Protein AF-A0A517XU32-F1 (afdb_monomer_lite)

Secondary structure (DSSP, 8-state):
--PPP-----------PPPPPPPPP--SPPTTSPPPP-EEE-TTS-EEEHHHHHHHS-------PPP--

Organism: NCBI:txid2528023

Structure (mmCIF, N/CA/C/O backbone):
data_AF-A0A517XU32-F1
#
_entry.id   AF-A0A517XU32-F1
#
loop_
_atom_site.group_PDB
_atom_site.id
_atom_site.type_symbol
_atom_site.label_atom_id
_atom_site.label_alt_id
_atom_site.label_comp_id
_atom_site.label_asym_id
_atom_site.label_entity_id
_atom_site.label_seq_id
_atom_site.pdbx_PDB_ins_code
_atom_site.Cartn_x
_atom_site.Cartn_y
_atom_site.Cartn_z
_atom_site.occupancy
_atom_site.B_iso_or_equiv
_atom_site.auth_seq_id
_atom_site.auth_comp_id
_atom_site.auth_asym_id
_atom_site.auth_atom_id
_atom_site.pdbx_PDB_model_num
ATOM 1 N N . MET A 1 1 ? 58.077 51.636 -46.780 1.00 48.56 1 MET A N 1
ATOM 2 C CA . MET A 1 1 ? 57.196 52.352 -45.830 1.00 48.56 1 MET A CA 1
ATOM 3 C C . MET A 1 1 ? 55.773 51.851 -46.030 1.00 48.56 1 MET A C 1
ATOM 5 O O . MET A 1 1 ? 55.461 51.464 -47.146 1.00 48.56 1 MET A O 1
ATOM 9 N N . THR A 1 2 ? 54.984 51.824 -44.948 1.00 42.44 2 THR A N 1
ATOM 10 C CA . THR A 1 2 ? 53.597 51.311 -44.825 1.00 42.44 2 THR A CA 1
ATOM 11 C C . THR A 1 2 ? 53.492 49.808 -44.515 1.00 42.44 2 THR A C 1
ATOM 13 O O . THR A 1 2 ? 53.292 48.973 -45.390 1.00 42.44 2 THR A O 1
ATOM 16 N N . ARG A 1 3 ? 53.663 49.461 -43.228 1.00 48.16 3 ARG A N 1
ATOM 17 C CA . ARG A 1 3 ? 53.402 48.121 -42.673 1.00 48.16 3 ARG A CA 1
ATOM 18 C C . ARG A 1 3 ? 51.901 47.976 -42.423 1.00 48.16 3 ARG A C 1
ATOM 20 O O . ARG A 1 3 ? 51.332 48.737 -41.647 1.00 48.16 3 ARG A O 1
ATOM 27 N N . VAL A 1 4 ? 51.290 47.018 -43.111 1.00 46.22 4 VAL A N 1
ATOM 28 C CA . VAL A 1 4 ? 49.879 46.649 -42.980 1.00 46.22 4 VAL A CA 1
ATOM 29 C C . VAL A 1 4 ? 49.640 46.038 -41.597 1.00 46.22 4 VAL A C 1
ATOM 31 O O . VAL A 1 4 ? 50.385 45.169 -41.147 1.00 46.22 4 VAL A O 1
ATOM 34 N N . LEU A 1 5 ? 48.610 46.546 -40.926 1.00 50.75 5 LEU A N 1
ATOM 35 C CA . LEU A 1 5 ? 48.075 46.077 -39.653 1.00 50.75 5 LEU A CA 1
ATOM 36 C C . LEU A 1 5 ? 47.467 44.675 -39.848 1.00 50.75 5 LEU A C 1
ATOM 38 O O . LEU A 1 5 ? 46.619 44.507 -40.721 1.00 50.75 5 LEU A O 1
ATOM 42 N N . ALA A 1 6 ? 47.841 43.692 -39.029 1.00 47.91 6 ALA A N 1
ATOM 43 C CA . ALA A 1 6 ? 47.128 42.417 -38.959 1.00 47.91 6 ALA A CA 1
ATOM 44 C C . ALA A 1 6 ? 46.901 42.010 -37.498 1.00 47.91 6 ALA A C 1
ATOM 46 O O . ALA A 1 6 ? 47.782 41.532 -36.789 1.00 47.91 6 ALA A O 1
ATOM 47 N N . LEU A 1 7 ? 45.668 42.297 -37.096 1.00 49.62 7 LEU A N 1
ATOM 48 C CA . LEU A 1 7 ? 44.870 41.785 -35.992 1.00 49.62 7 LEU A CA 1
ATOM 49 C C . LEU A 1 7 ? 45.150 40.298 -35.676 1.00 49.62 7 LEU A C 1
ATOM 51 O O . LEU A 1 7 ? 45.029 39.453 -36.557 1.00 49.62 7 LEU A O 1
ATOM 55 N N . ALA A 1 8 ? 45.436 39.964 -34.415 1.00 51.91 8 ALA A N 1
ATOM 56 C CA . ALA A 1 8 ? 45.443 38.581 -33.932 1.00 51.91 8 ALA A CA 1
ATOM 57 C C . ALA A 1 8 ? 44.501 38.458 -32.725 1.00 51.91 8 ALA A C 1
ATOM 59 O O . ALA A 1 8 ? 44.906 38.585 -31.572 1.00 51.91 8 ALA A O 1
ATOM 60 N N . VAL A 1 9 ? 43.214 38.256 -33.011 1.00 51.28 9 VAL A 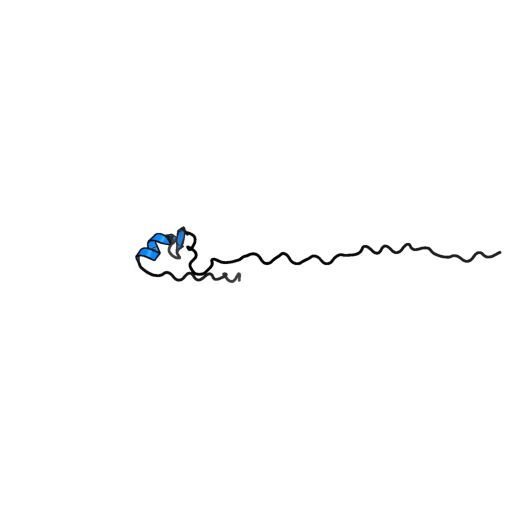N 1
ATOM 61 C CA . VAL A 1 9 ? 42.222 37.807 -32.026 1.00 51.28 9 VAL A CA 1
ATOM 62 C C . VAL A 1 9 ? 42.424 36.302 -31.859 1.00 51.28 9 VAL A C 1
ATOM 64 O O . VAL A 1 9 ? 42.119 35.530 -32.765 1.00 51.28 9 VAL A O 1
ATOM 67 N N . VAL A 1 10 ? 42.984 35.880 -30.723 1.00 53.97 10 VAL A N 1
ATOM 68 C CA . VAL A 1 10 ? 43.082 34.456 -30.378 1.00 53.97 10 VAL A CA 1
ATOM 69 C C . VAL A 1 10 ? 41.697 33.982 -29.947 1.00 53.97 10 VAL A C 1
ATOM 71 O O . VAL A 1 10 ? 41.177 34.364 -28.901 1.00 53.97 10 VAL A O 1
ATOM 74 N N . LEU A 1 11 ? 41.092 33.187 -30.822 1.00 49.62 11 LEU A N 1
ATOM 75 C CA . LEU A 1 11 ? 39.779 32.578 -30.695 1.00 49.62 11 LEU A CA 1
ATOM 76 C C . LEU A 1 11 ? 39.800 31.518 -29.581 1.00 49.62 11 LEU A C 1
ATOM 78 O O . LEU A 1 11 ? 40.388 30.449 -29.737 1.00 49.62 11 LEU A O 1
ATOM 82 N N . GLY A 1 12 ? 39.161 31.816 -28.451 1.00 56.72 12 GLY A N 1
ATOM 83 C CA . GLY A 1 12 ? 38.871 30.830 -27.416 1.00 56.72 12 GLY A CA 1
ATOM 84 C C . GLY A 1 12 ? 37.743 29.909 -27.871 1.00 56.72 12 GLY A C 1
ATOM 85 O O . GLY A 1 12 ? 36.605 30.351 -28.005 1.00 56.72 12 GLY A O 1
ATOM 86 N N . VAL A 1 13 ? 38.044 28.630 -28.085 1.00 57.53 13 VAL A N 1
ATOM 87 C CA . VAL A 1 13 ? 37.025 27.585 -28.240 1.00 57.53 13 VAL A CA 1
ATOM 88 C C . VAL A 1 13 ? 37.135 26.667 -27.030 1.00 57.53 13 VAL A C 1
ATOM 90 O O . VAL A 1 13 ? 37.926 25.728 -27.008 1.00 57.53 13 VAL A O 1
ATOM 93 N N . ALA A 1 14 ? 36.364 26.973 -25.987 1.00 60.41 14 ALA A N 1
ATOM 94 C CA . ALA A 1 14 ? 36.110 26.019 -24.919 1.00 60.41 14 ALA A CA 1
ATOM 95 C C . ALA A 1 14 ? 35.157 24.949 -25.469 1.00 60.41 14 ALA A C 1
ATOM 97 O O . ALA A 1 14 ? 34.010 25.239 -25.805 1.00 60.41 14 ALA A O 1
ATOM 98 N N . LEU A 1 15 ? 35.654 23.720 -25.605 1.00 55.94 15 LEU A N 1
ATOM 99 C CA . LEU A 1 15 ? 34.856 22.550 -25.959 1.00 55.94 15 LEU A CA 1
ATOM 100 C C . LEU A 1 15 ? 33.847 22.282 -24.833 1.00 55.94 15 LEU A C 1
ATOM 102 O O . LEU A 1 15 ? 34.209 21.773 -23.775 1.00 55.94 15 LEU A O 1
ATOM 106 N N . ALA A 1 16 ? 32.582 22.637 -25.053 1.00 63.44 16 ALA A N 1
ATOM 107 C CA . ALA A 1 16 ? 31.490 22.201 -24.195 1.00 63.44 16 ALA A CA 1
ATOM 108 C C . ALA A 1 16 ? 31.219 20.713 -24.470 1.00 63.44 16 ALA A C 1
ATOM 110 O O . ALA A 1 16 ? 30.719 20.354 -25.536 1.00 63.44 16 ALA A O 1
ATOM 111 N N . ALA A 1 17 ? 31.580 19.842 -23.527 1.00 66.19 17 ALA A N 1
ATOM 112 C CA . ALA A 1 17 ? 31.159 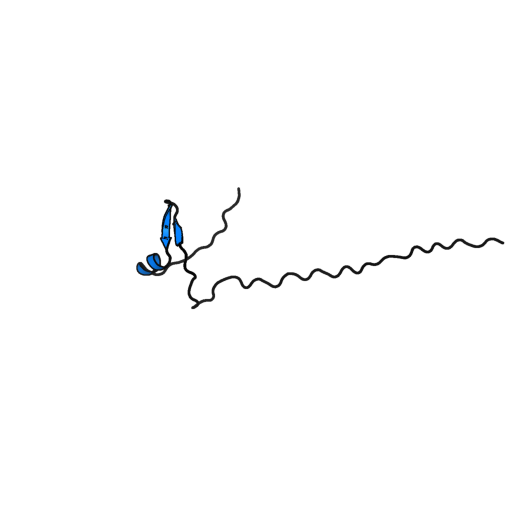18.446 -23.556 1.00 66.19 17 ALA A CA 1
ATOM 113 C C . ALA A 1 17 ? 29.653 18.364 -23.236 1.00 66.19 17 ALA A C 1
ATOM 115 O O . ALA A 1 17 ? 29.196 19.070 -22.331 1.00 66.19 17 ALA A O 1
ATOM 116 N N . PRO A 1 18 ? 28.867 17.527 -23.939 1.00 65.31 18 PRO A N 1
ATOM 117 C CA . PRO A 1 18 ? 27.477 17.308 -23.570 1.00 65.31 18 PRO A CA 1
ATOM 118 C C . PRO A 1 18 ? 27.425 16.647 -22.189 1.00 65.31 18 PRO A C 1
ATOM 120 O O . PRO A 1 18 ? 28.115 15.658 -21.936 1.00 65.31 18 PRO A O 1
ATOM 123 N N . ALA A 1 19 ? 26.615 17.204 -21.289 1.00 68.69 19 ALA A N 1
ATOM 124 C CA . ALA A 1 19 ? 26.295 16.552 -20.029 1.00 68.69 19 ALA A CA 1
ATOM 125 C C . ALA A 1 19 ? 25.578 15.231 -20.341 1.00 68.69 19 ALA A C 1
ATOM 127 O O . ALA A 1 19 ? 24.577 15.223 -21.054 1.00 68.69 19 ALA A O 1
ATOM 128 N N . ALA A 1 20 ? 26.121 14.116 -19.853 1.00 71.25 20 ALA A N 1
ATOM 129 C CA . ALA A 1 20 ? 25.452 12.828 -19.948 1.00 71.25 20 ALA A CA 1
ATOM 130 C C . ALA A 1 20 ? 24.219 12.834 -19.037 1.00 71.25 20 ALA A C 1
ATOM 132 O O . ALA A 1 20 ? 24.306 13.275 -17.888 1.00 71.25 20 ALA A O 1
ATOM 133 N N . ASP A 1 21 ? 23.092 12.329 -19.539 1.00 73.94 21 ASP A N 1
ATOM 134 C CA . ASP A 1 21 ? 21.906 12.134 -18.711 1.00 73.94 21 ASP A CA 1
ATOM 135 C C . ASP A 1 21 ? 22.224 11.164 -17.560 1.00 73.94 21 ASP A C 1
ATOM 137 O O . ASP A 1 21 ? 22.926 10.163 -17.767 1.00 73.94 21 ASP A O 1
ATOM 141 N N . PRO A 1 22 ? 21.730 11.433 -16.337 1.00 70.19 22 PRO A N 1
ATOM 142 C CA . PRO A 1 22 ? 21.905 10.515 -15.226 1.00 70.19 22 PRO A CA 1
ATOM 143 C C . PRO A 1 22 ? 21.296 9.156 -15.580 1.00 70.19 22 PRO A C 1
ATOM 145 O O . PRO A 1 22 ? 20.214 9.068 -16.165 1.00 70.19 22 PRO A O 1
ATOM 148 N N . ALA A 1 23 ? 22.006 8.086 -15.219 1.00 71.50 23 ALA A N 1
ATOM 149 C CA . ALA A 1 23 ? 21.522 6.731 -15.430 1.00 71.50 23 ALA A CA 1
ATOM 150 C C . ALA A 1 23 ? 20.134 6.563 -14.784 1.00 71.50 23 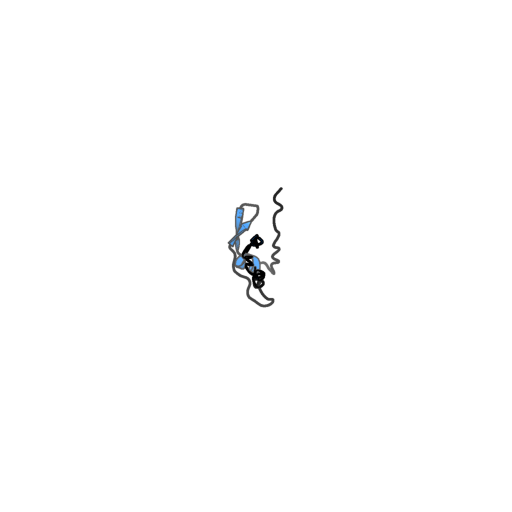ALA A C 1
ATOM 152 O O . ALA A 1 23 ? 19.919 7.067 -13.678 1.00 71.50 23 ALA A O 1
ATOM 153 N N . PRO A 1 24 ? 19.196 5.855 -15.439 1.00 68.12 24 PRO A N 1
ATOM 154 C CA . PRO A 1 24 ? 17.857 5.679 -14.904 1.00 68.12 24 PRO A CA 1
ATOM 155 C C . PRO A 1 24 ? 17.919 5.010 -13.528 1.00 68.12 24 PRO A C 1
ATOM 157 O O . PRO A 1 24 ? 18.448 3.905 -13.371 1.00 68.12 24 PRO A O 1
ATOM 160 N N . GLU A 1 25 ? 17.367 5.699 -12.531 1.00 72.62 25 GLU A N 1
ATOM 161 C CA . GLU A 1 25 ? 17.150 5.175 -11.186 1.00 72.62 25 GLU A CA 1
ATOM 162 C C . GLU A 1 25 ? 16.380 3.847 -11.289 1.00 72.62 25 GLU A C 1
ATOM 164 O O . GLU A 1 25 ? 15.348 3.758 -11.965 1.00 72.62 25 GLU A O 1
ATOM 169 N N . LYS A 1 26 ? 16.864 2.791 -10.623 1.00 70.88 26 LYS A N 1
ATOM 170 C CA . LYS A 1 26 ? 16.129 1.520 -10.532 1.00 70.88 26 LYS A CA 1
ATOM 171 C C . LYS A 1 26 ? 14.920 1.720 -9.626 1.00 70.88 26 LYS A C 1
ATOM 173 O O . LYS A 1 26 ? 15.000 1.532 -8.416 1.00 70.88 26 LYS A O 1
ATOM 178 N N . THR A 1 27 ? 13.809 2.128 -10.219 1.00 75.12 27 THR A N 1
ATOM 179 C CA . THR A 1 27 ? 12.569 2.427 -9.506 1.00 75.12 27 THR A CA 1
ATOM 180 C C . THR A 1 27 ? 11.667 1.191 -9.438 1.00 75.12 27 THR A C 1
ATOM 182 O O . THR A 1 27 ? 11.515 0.459 -10.413 1.00 75.12 27 THR A O 1
ATOM 185 N N . GLY A 1 28 ? 11.058 0.953 -8.271 1.00 80.88 28 GLY A N 1
ATOM 186 C CA . GLY A 1 28 ? 10.030 -0.076 -8.072 1.00 80.88 28 GLY A CA 1
ATOM 187 C C . GLY A 1 28 ? 10.516 -1.429 -7.528 1.00 80.88 28 GLY A C 1
ATOM 188 O O . GLY A 1 28 ? 11.679 -1.808 -7.644 1.00 80.88 28 GLY A O 1
ATOM 189 N N . ILE A 1 29 ? 9.579 -2.155 -6.913 1.00 89.62 29 ILE A N 1
ATOM 190 C CA . ILE A 1 29 ? 9.763 -3.498 -6.336 1.00 89.62 29 ILE A CA 1
ATOM 191 C C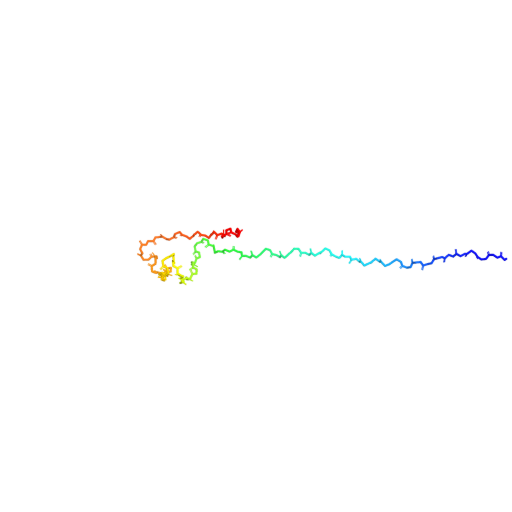 . ILE A 1 29 ? 9.434 -4.537 -7.416 1.00 89.62 29 ILE A C 1
ATOM 193 O O . ILE A 1 29 ? 8.462 -4.358 -8.157 1.00 89.62 29 ILE A O 1
ATOM 197 N N . LYS A 1 30 ? 10.213 -5.622 -7.531 1.00 90.62 30 LYS A N 1
ATOM 198 C CA . LYS A 1 30 ? 9.941 -6.669 -8.534 1.00 90.62 30 LYS A CA 1
ATOM 199 C C . LYS A 1 30 ? 8.786 -7.578 -8.110 1.00 90.62 30 LYS A C 1
ATOM 201 O O . LYS A 1 30 ? 8.514 -7.763 -6.928 1.00 90.62 30 LYS A O 1
ATOM 206 N N . VAL A 1 31 ? 8.137 -8.224 -9.078 1.00 92.38 31 VAL A N 1
ATOM 207 C CA . VAL A 1 31 ? 7.142 -9.271 -8.792 1.00 92.38 31 VAL A CA 1
ATOM 208 C C . VAL A 1 31 ? 7.801 -10.421 -8.025 1.00 92.38 31 VAL A C 1
ATOM 210 O O . VAL A 1 31 ? 8.889 -10.868 -8.382 1.00 92.38 31 VAL A O 1
ATOM 213 N N . GLY A 1 32 ? 7.137 -10.889 -6.966 1.00 94.44 32 GLY A N 1
ATOM 214 C CA . GLY A 1 32 ? 7.648 -11.929 -6.067 1.00 94.44 32 GLY A CA 1
ATOM 215 C C . GLY A 1 32 ? 8.593 -11.408 -4.980 1.00 94.44 32 GLY A C 1
ATOM 216 O O . GLY A 1 32 ? 8.875 -12.129 -4.025 1.00 94.44 32 GLY A O 1
ATOM 217 N N . GLU A 1 33 ? 9.046 -10.157 -5.078 1.00 94.50 33 GLU A N 1
ATOM 218 C CA . GLU A 1 33 ? 9.814 -9.509 -4.021 1.00 94.50 33 GLU A CA 1
ATOM 219 C C . GLU A 1 33 ? 8.877 -9.047 -2.896 1.00 94.50 33 GLU A C 1
ATOM 221 O O . GLU A 1 33 ? 7.742 -8.617 -3.123 1.00 94.50 33 GLU A O 1
ATOM 226 N N . LYS A 1 34 ? 9.342 -9.160 -1.650 1.00 94.06 34 LYS A N 1
ATOM 227 C CA . LYS A 1 34 ? 8.560 -8.754 -0.482 1.00 94.06 34 LYS A CA 1
ATOM 228 C C . LYS A 1 34 ? 8.325 -7.241 -0.520 1.00 94.06 34 LYS A C 1
ATOM 230 O O . LYS A 1 34 ? 9.275 -6.466 -0.527 1.00 94.06 34 LYS A O 1
ATOM 235 N N . ALA A 1 35 ? 7.060 -6.828 -0.450 1.00 94.75 35 ALA A N 1
ATOM 236 C CA . ALA A 1 35 ? 6.712 -5.419 -0.302 1.00 94.75 35 ALA A CA 1
ATOM 237 C C . ALA A 1 35 ? 7.288 -4.836 1.013 1.00 94.75 35 ALA A C 1
ATOM 239 O O . ALA A 1 35 ? 7.177 -5.486 2.063 1.00 94.75 35 ALA A O 1
ATOM 240 N N . PRO A 1 36 ? 7.878 -3.625 0.989 1.00 94.31 36 PRO A N 1
ATOM 241 C CA . PRO A 1 36 ? 8.313 -2.914 2.183 1.00 94.31 36 PRO A CA 1
ATOM 242 C C . PRO A 1 36 ? 7.164 -2.707 3.166 1.00 94.31 36 PRO A C 1
ATOM 244 O O . PRO A 1 36 ? 6.028 -2.439 2.773 1.00 94.31 36 PRO A O 1
ATOM 247 N N . ALA A 1 37 ? 7.469 -2.806 4.458 1.00 96.94 37 ALA A N 1
ATOM 248 C CA . ALA A 1 37 ? 6.504 -2.468 5.492 1.00 96.94 37 ALA A CA 1
ATOM 249 C C . ALA A 1 37 ? 6.205 -0.964 5.460 1.00 96.94 37 ALA A C 1
ATOM 251 O O . ALA A 1 37 ? 7.107 -0.146 5.275 1.00 96.94 37 ALA A O 1
ATOM 252 N N . PHE A 1 38 ? 4.946 -0.605 5.694 1.00 96.69 38 PHE A N 1
ATOM 253 C CA . PHE A 1 38 ? 4.554 0.774 5.940 1.00 96.69 38 PHE A CA 1
ATOM 254 C C . PHE A 1 38 ? 3.611 0.843 7.127 1.00 96.69 38 PHE A C 1
ATOM 256 O O . PHE A 1 38 ? 2.851 -0.086 7.403 1.00 96.69 38 PHE A O 1
ATOM 263 N N . LYS A 1 39 ? 3.649 2.001 7.776 1.00 98.12 39 LYS A N 1
ATOM 264 C CA . LYS A 1 39 ? 2.720 2.409 8.813 1.00 98.12 39 LYS A CA 1
ATOM 265 C C . LYS A 1 39 ? 2.349 3.858 8.526 1.00 98.12 39 LYS A C 1
ATOM 267 O O . LYS A 1 39 ? 3.200 4.738 8.625 1.00 98.12 39 LYS A O 1
ATOM 272 N N . LEU A 1 40 ? 1.126 4.081 8.064 1.00 97.50 40 LEU A N 1
ATOM 273 C CA . LEU A 1 40 ? 0.653 5.375 7.568 1.00 97.50 40 LEU A CA 1
ATOM 274 C C . LEU A 1 40 ? -0.718 5.686 8.159 1.00 97.50 40 LEU A C 1
ATOM 276 O O . LEU A 1 40 ? -1.459 4.781 8.533 1.00 97.50 40 LEU A O 1
ATOM 280 N N . LYS A 1 41 ? -1.064 6.970 8.231 1.00 97.94 41 LYS A N 1
ATOM 281 C CA . LYS A 1 41 ? -2.420 7.387 8.590 1.00 97.94 41 LYS A CA 1
ATOM 282 C C . LYS A 1 41 ? -3.329 7.308 7.370 1.00 97.94 41 LYS A C 1
ATOM 284 O O . LYS A 1 41 ? -2.934 7.726 6.283 1.00 97.94 41 LYS A O 1
ATOM 289 N N . ASP A 1 42 ? -4.533 6.791 7.569 1.00 96.25 42 ASP A N 1
ATOM 290 C CA . ASP A 1 42 ? -5.604 6.868 6.580 1.00 96.25 42 ASP A CA 1
ATOM 291 C C . ASP A 1 42 ? -6.297 8.245 6.599 1.00 96.25 42 ASP A C 1
ATOM 293 O O . ASP A 1 42 ? -5.911 9.156 7.338 1.00 96.25 42 ASP A O 1
ATOM 297 N N . GLN A 1 43 ? -7.337 8.404 5.780 1.00 95.31 43 GLN A N 1
ATOM 298 C CA . GLN A 1 43 ? -8.104 9.646 5.659 1.00 95.31 43 GLN A CA 1
ATOM 299 C C . GLN A 1 43 ? -8.848 10.053 6.940 1.00 95.31 43 GLN A C 1
ATOM 301 O O . GLN A 1 43 ? -9.225 11.213 7.081 1.00 95.31 43 GLN A O 1
ATOM 306 N N . ALA A 1 44 ? -9.060 9.120 7.870 1.00 97.44 44 ALA A N 1
ATOM 307 C CA . ALA A 1 44 ? -9.649 9.387 9.179 1.00 97.44 44 ALA A CA 1
ATOM 308 C C . ALA A 1 44 ? -8.574 9.626 10.257 1.00 97.44 44 ALA A C 1
ATOM 310 O O . ALA A 1 44 ? -8.899 9.775 11.434 1.00 97.44 44 ALA A O 1
ATOM 311 N N . GLY A 1 45 ? -7.290 9.641 9.882 1.00 97.38 45 GLY A N 1
ATOM 312 C CA . GLY A 1 45 ? -6.169 9.755 10.811 1.00 97.38 45 GLY A CA 1
ATOM 313 C C . GLY A 1 45 ? -5.857 8.461 11.565 1.00 97.38 45 GLY A C 1
ATOM 314 O O . GLY A 1 45 ? -4.986 8.477 12.439 1.00 97.38 45 GLY A O 1
ATOM 315 N N . THR A 1 46 ? -6.529 7.353 11.234 1.00 97.81 46 THR A N 1
ATOM 316 C CA . THR A 1 46 ? -6.297 6.053 11.869 1.00 97.81 46 THR A CA 1
ATOM 317 C C . THR A 1 46 ? -5.018 5.446 11.318 1.00 97.81 46 THR A C 1
ATOM 319 O O . THR A 1 46 ? -4.777 5.454 10.111 1.00 97.81 46 THR A O 1
ATOM 322 N N . GLU A 1 47 ? -4.181 4.907 12.198 1.00 98.25 47 GLU A N 1
ATOM 323 C CA . GLU A 1 47 ? -2.956 4.235 11.786 1.00 98.25 47 GLU A CA 1
ATOM 324 C C . GLU A 1 47 ? -3.271 2.898 11.101 1.00 98.25 47 GLU A C 1
ATOM 326 O O . GLU A 1 47 ? -3.985 2.050 11.640 1.00 98.25 47 GLU A O 1
ATOM 331 N N . ARG A 1 48 ? -2.716 2.705 9.906 1.00 97.94 48 ARG A N 1
ATOM 332 C CA . ARG A 1 48 ? -2.796 1.475 9.119 1.00 97.94 48 ARG A CA 1
ATOM 333 C C . ARG A 1 48 ? -1.401 0.924 8.895 1.00 97.94 48 ARG A C 1
ATOM 335 O O . ARG A 1 48 ? -0.472 1.666 8.586 1.00 97.94 48 ARG A O 1
ATOM 342 N N . ASP A 1 49 ? -1.281 -0.387 9.029 1.00 97.94 49 ASP A N 1
ATOM 343 C CA . ASP A 1 49 ? -0.050 -1.144 8.833 1.00 97.94 49 ASP A CA 1
ATOM 344 C C . ASP A 1 49 ? -0.274 -2.233 7.776 1.00 97.94 49 ASP A C 1
ATOM 346 O O . ASP A 1 49 ? -1.311 -2.901 7.776 1.00 97.94 49 ASP A O 1
ATOM 350 N N . LEU A 1 50 ? 0.704 -2.424 6.887 1.00 97.94 50 LEU A N 1
ATOM 351 C CA . LEU A 1 50 ? 0.602 -3.409 5.806 1.00 97.94 50 LEU A CA 1
ATOM 352 C C . LEU A 1 50 ? 0.412 -4.839 6.331 1.00 97.94 50 LEU A C 1
ATOM 354 O O . LEU A 1 50 ? -0.357 -5.606 5.753 1.00 97.94 50 LEU A O 1
ATOM 358 N N . ALA A 1 51 ? 1.099 -5.216 7.413 1.00 97.81 51 ALA A N 1
ATOM 359 C CA . ALA A 1 51 ? 1.012 -6.573 7.945 1.00 97.81 51 ALA A CA 1
ATOM 360 C C . ALA A 1 51 ? -0.357 -6.857 8.578 1.00 97.81 51 ALA A C 1
ATOM 362 O O . ALA A 1 51 ? -0.828 -7.990 8.507 1.00 97.81 51 ALA A O 1
ATOM 363 N N . ALA A 1 52 ? -1.006 -5.853 9.171 1.00 97.69 52 ALA A N 1
ATOM 364 C CA . ALA A 1 52 ? -2.384 -5.951 9.635 1.00 97.69 52 ALA A CA 1
ATOM 365 C C . ALA A 1 52 ? -3.362 -6.110 8.462 1.00 97.69 52 ALA A C 1
ATOM 367 O O . ALA A 1 52 ? -4.149 -7.048 8.473 1.00 97.69 52 ALA A O 1
ATOM 368 N N . LEU A 1 53 ? -3.254 -5.268 7.427 1.00 97.56 53 LEU A N 1
ATOM 369 C CA . LEU A 1 53 ? -4.138 -5.320 6.252 1.00 97.56 53 LEU A CA 1
ATOM 370 C C . LEU A 1 53 ? -4.054 -6.664 5.511 1.00 97.56 53 LEU A C 1
ATOM 372 O O . LEU A 1 53 ? -5.069 -7.202 5.082 1.00 97.56 53 LEU A O 1
ATOM 376 N N . LEU A 1 54 ? -2.854 -7.241 5.406 1.00 97.81 54 LEU A N 1
ATOM 377 C CA . LEU A 1 54 ? -2.650 -8.540 4.757 1.00 97.81 54 LEU A CA 1
ATOM 378 C C . LEU A 1 54 ? -3.298 -9.719 5.499 1.00 97.81 54 LEU A C 1
ATOM 380 O O . LEU A 1 54 ? -3.481 -10.774 4.893 1.00 97.81 54 LEU A O 1
ATOM 384 N N . LYS A 1 55 ? -3.638 -9.575 6.788 1.00 98.00 55 LYS A N 1
ATOM 385 C CA . LYS A 1 55 ? -4.382 -10.614 7.524 1.00 98.00 55 LYS A CA 1
ATOM 386 C C . LYS A 1 55 ? -5.831 -10.715 7.057 1.00 98.00 55 LYS A C 1
ATOM 388 O O . LYS A 1 55 ? -6.400 -11.798 7.131 1.00 98.00 55 LYS A O 1
ATOM 393 N N . ASP A 1 56 ? -6.387 -9.614 6.559 1.00 97.56 56 ASP A N 1
ATOM 394 C CA . ASP A 1 56 ? -7.769 -9.544 6.085 1.00 97.56 56 ASP A CA 1
ATOM 395 C C . ASP A 1 56 ? -7.890 -9.964 4.609 1.00 97.56 56 ASP A C 1
ATOM 397 O O . ASP A 1 56 ? -8.973 -10.323 4.147 1.00 97.56 56 ASP A O 1
ATOM 401 N N . GLY A 1 57 ? -6.779 -9.963 3.863 1.00 97.69 57 GLY A N 1
ATOM 402 C CA . GLY A 1 57 ? -6.715 -10.472 2.496 1.00 97.69 57 GLY A CA 1
ATOM 403 C C . GLY A 1 57 ? -5.633 -9.814 1.633 1.00 97.69 57 GLY A C 1
ATOM 404 O O . GLY A 1 57 ? -4.800 -9.053 2.128 1.00 97.69 57 GLY A O 1
ATOM 405 N N . PRO A 1 58 ? -5.619 -10.103 0.318 1.00 97.69 58 PRO A N 1
ATOM 406 C CA . PRO A 1 58 ? -4.719 -9.448 -0.625 1.00 97.69 58 PRO A CA 1
ATOM 407 C C . PRO A 1 58 ? -4.920 -7.928 -0.646 1.00 97.69 58 PRO A C 1
ATOM 409 O O . PRO A 1 58 ? -6.048 -7.440 -0.644 1.00 97.69 58 PRO A O 1
ATOM 412 N N . VAL A 1 59 ? -3.819 -7.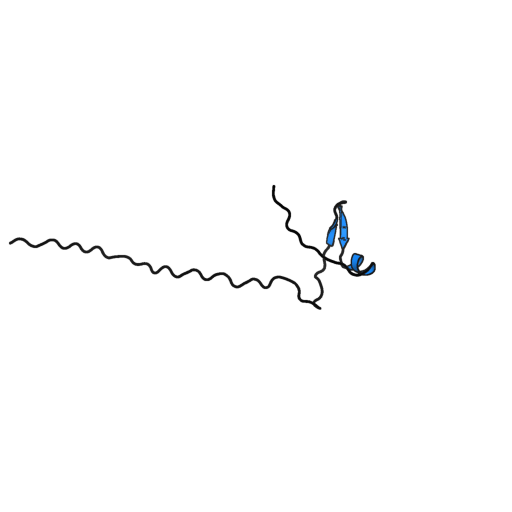181 -0.731 1.00 97.62 59 VAL A N 1
ATOM 413 C CA . VAL A 1 59 ? -3.822 -5.711 -0.732 1.00 97.62 59 VAL A CA 1
ATOM 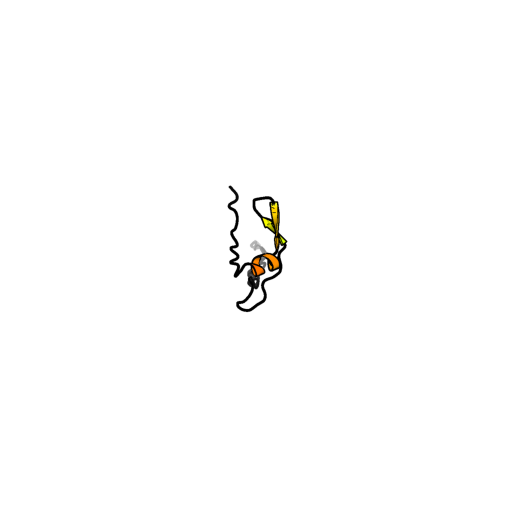414 C C . VAL A 1 59 ? -3.313 -5.190 -2.073 1.00 97.62 59 VAL A C 1
ATOM 416 O O . VAL A 1 59 ? -2.221 -5.551 -2.509 1.00 97.62 59 VAL A O 1
ATOM 419 N N . ALA A 1 60 ? -4.077 -4.297 -2.702 1.00 96.69 60 ALA A N 1
ATOM 420 C CA . ALA A 1 60 ? -3.625 -3.510 -3.845 1.00 96.69 60 ALA A CA 1
ATOM 421 C C . ALA A 1 60 ? -3.108 -2.142 -3.369 1.00 96.69 60 ALA A C 1
ATOM 423 O O . ALA A 1 60 ? -3.814 -1.425 -2.660 1.00 96.69 60 ALA A O 1
ATOM 424 N N . LEU A 1 61 ? -1.888 -1.770 -3.769 1.00 94.62 61 LEU A N 1
ATOM 425 C CA . LEU A 1 61 ? -1.304 -0.455 -3.487 1.00 94.62 61 LEU A CA 1
ATOM 426 C C . LEU A 1 61 ? -1.324 0.402 -4.751 1.00 94.62 61 LEU A C 1
ATOM 428 O O . LEU A 1 61 ? -0.732 0.034 -5.763 1.00 94.62 61 LEU A O 1
ATOM 432 N N . VAL A 1 62 ? -1.985 1.557 -4.676 1.00 93.81 62 VAL A N 1
ATOM 433 C CA . VAL A 1 62 ? -2.074 2.522 -5.776 1.00 93.81 62 VAL A CA 1
ATOM 434 C C . VAL A 1 62 ? -1.368 3.804 -5.354 1.00 93.81 62 VAL A C 1
ATOM 436 O O . VAL A 1 62 ? -1.837 4.526 -4.478 1.00 93.81 62 VAL A O 1
ATOM 439 N N . PHE A 1 63 ? -0.231 4.086 -5.986 1.00 91.12 63 PHE A N 1
ATOM 440 C CA . PHE A 1 63 ? 0.477 5.350 -5.817 1.00 91.12 63 PHE A CA 1
ATOM 441 C C . PHE A 1 63 ? -0.061 6.350 -6.833 1.00 91.12 63 PHE A C 1
ATOM 443 O O . PHE A 1 63 ? 0.014 6.117 -8.038 1.00 91.12 63 PHE A O 1
ATOM 450 N N . TYR A 1 64 ? -0.584 7.472 -6.351 1.00 89.94 64 TYR A N 1
ATOM 451 C CA . TYR A 1 64 ? -1.001 8.582 -7.196 1.00 89.94 64 TYR A CA 1
ATOM 452 C C . TYR A 1 64 ? -0.313 9.858 -6.720 1.00 89.94 64 TYR A C 1
ATOM 454 O O . TYR A 1 64 ? -0.128 10.085 -5.524 1.00 89.94 64 TYR A O 1
ATOM 462 N N . ARG A 1 65 ? 0.097 10.700 -7.666 1.00 88.88 65 ARG A N 1
ATOM 463 C CA . ARG A 1 65 ? 0.631 12.023 -7.355 1.00 88.88 65 ARG A CA 1
ATOM 464 C C . ARG A 1 65 ? -0.549 12.976 -7.211 1.00 88.88 65 ARG A C 1
ATOM 466 O O . ARG A 1 65 ? -1.367 13.072 -8.121 1.00 88.88 65 ARG A O 1
ATOM 473 N N . SER A 1 66 ? -0.636 13.675 -6.083 1.00 81.81 66 SER A N 1
ATOM 474 C CA . SER A 1 66 ? -1.631 14.737 -5.927 1.00 81.81 66 SER A CA 1
ATOM 475 C C . SER A 1 66 ? -1.387 15.830 -6.969 1.00 81.81 66 SER A C 1
ATOM 477 O O . SER A 1 66 ? -0.236 16.177 -7.248 1.00 81.81 66 SER A O 1
ATOM 479 N N . ALA A 1 67 ? -2.458 16.392 -7.524 1.00 74.06 67 ALA A N 1
ATOM 480 C CA . ALA A 1 67 ? -2.360 17.620 -8.297 1.00 74.06 67 ALA A CA 1
ATOM 481 C C . ALA A 1 67 ? -2.129 18.780 -7.318 1.00 74.06 67 ALA A C 1
ATOM 483 O O . ALA A 1 67 ? -2.901 18.954 -6.374 1.00 74.06 67 ALA A O 1
ATOM 484 N N . GLY A 1 68 ? -1.041 19.527 -7.511 1.00 64.31 68 GLY A N 1
ATOM 485 C CA . GLY A 1 68 ? -0.928 20.871 -6.958 1.00 64.31 68 GLY A CA 1
ATOM 486 C C . GLY A 1 68 ? -1.797 21.769 -7.821 1.00 64.31 68 GLY A C 1
ATOM 487 O O . GLY A 1 68 ? -1.478 21.959 -8.994 1.00 64.31 68 GLY A O 1
ATOM 488 N N . TRP A 1 69 ? -2.927 22.202 -7.279 1.00 54.50 69 TRP A N 1
ATOM 489 C CA . TRP A 1 69 ? -3.688 23.318 -7.826 1.00 54.50 69 TRP A CA 1
ATOM 490 C C . TRP A 1 69 ? -3.210 24.611 -7.172 1.00 54.50 69 TRP A C 1
ATOM 492 O O . TRP A 1 69 ? -2.761 24.544 -6.003 1.00 54.50 69 TRP A O 1
#

Sequence (69 aa):
MTRVLALAVVLGVALAAPAADPAPEKTGIKVGEKAPAFKLKDQAGTERDLAALLKDGPVALVFYRSAGW

InterPro domains:
  IPR036249 Thioredoxin-like superfamily [SSF52833] (3-65)

Radius of gyration: 30.72 Å; chains: 1; bounding box: 67×64×58 Å

pLDDT: mean 79.8, std 18.79, range [42.44, 98.25]

Foldseek 3Di:
DDDDDDDDDDDDDDDDDDDDDPDDDPDDDDPVGDDDWDWDADPVRDTDIPVVVPVVHDDDDDDDDDDDD